Protein AF-X1I5N1-F1 (afdb_monomer)

Mean predicted aligned error: 8.1 Å

Sequence (171 aa):
MKEISLSIKIYIGLIITLAILAAINVFLPQGSFLPILPEQELPAPKPVLALVNAAIMLILYGGLGFLGLKLSQKLGFADIWDTKISKRQRFLIPALIGIGIGIFFILADAILSQFHTLGAFPHPPFPTSLATSAVAGIGEELIFRLFFISFWVWLISYVILKRDGKIRFFG

pLDDT: mean 84.14, std 13.02, range [36.38, 96.75]

Secondary structure (DSSP, 8-state):
-PPPPHHHHHHHHHHHHHHHHHHHHHHS----S-TTS--PPPSS-HHHHHHHHHHIIIIIIHHHHHHHHHHHHHHTPPPTT-TTS-HIIIIIHHHHHHHHHHHHHHHHHHHHTTT-TT-S---PPTTHHHHHHHHHHHHHIIIIIIIIIHHHHHIIIIIIS---S---S--

Structure (mmCIF, N/CA/C/O backbone):
data_AF-X1I5N1-F1
#
_entry.id   AF-X1I5N1-F1
#
loop_
_atom_site.group_PDB
_atom_site.id
_atom_site.type_symbol
_atom_site.label_atom_id
_atom_site.label_alt_id
_atom_site.label_comp_id
_atom_site.label_asym_id
_atom_site.label_entity_id
_atom_site.label_seq_id
_atom_site.pdbx_PDB_ins_code
_atom_site.Cartn_x
_atom_site.Cartn_y
_atom_site.Cartn_z
_atom_site.occupancy
_atom_site.B_iso_or_equiv
_atom_site.auth_seq_id
_atom_site.auth_comp_id
_atom_site.auth_asym_id
_atom_site.auth_atom_id
_atom_site.pdbx_PDB_model_num
ATOM 1 N N . MET A 1 1 ? 8.269 6.631 30.820 1.00 41.88 1 MET A N 1
ATOM 2 C CA . MET A 1 1 ? 8.158 6.709 29.345 1.00 41.88 1 MET A CA 1
ATOM 3 C C . MET A 1 1 ? 6.957 5.870 28.940 1.00 41.88 1 MET A C 1
ATOM 5 O O . MET A 1 1 ? 6.880 4.734 29.381 1.00 41.88 1 MET A O 1
ATOM 9 N N . LYS A 1 2 ? 5.966 6.430 28.236 1.00 50.78 2 LYS A N 1
ATOM 10 C CA . LYS A 1 2 ? 4.766 5.674 27.832 1.00 50.78 2 LYS A CA 1
ATOM 11 C C . LYS A 1 2 ? 5.200 4.635 26.790 1.00 50.78 2 LYS A C 1
ATOM 13 O O . LYS A 1 2 ? 5.721 5.029 25.751 1.00 50.78 2 LYS A O 1
ATOM 18 N N . GLU A 1 3 ? 5.048 3.347 27.090 1.00 66.44 3 GLU A N 1
ATOM 19 C CA . GLU A 1 3 ? 5.295 2.250 26.144 1.00 66.44 3 GLU A CA 1
ATOM 20 C C . GLU A 1 3 ? 4.548 2.541 24.830 1.00 66.44 3 GLU A C 1
ATOM 22 O O . GLU A 1 3 ? 3.333 2.750 24.829 1.00 66.44 3 GLU A O 1
ATOM 27 N N . ILE A 1 4 ? 5.275 2.619 23.712 1.00 73.06 4 ILE A N 1
ATOM 28 C CA . ILE A 1 4 ? 4.672 2.798 22.385 1.00 73.06 4 ILE A CA 1
ATOM 29 C C . ILE A 1 4 ? 3.821 1.557 22.097 1.00 73.06 4 ILE A C 1
ATOM 31 O O . ILE A 1 4 ? 4.333 0.436 22.180 1.00 73.06 4 ILE A O 1
ATOM 35 N N . SER A 1 5 ? 2.544 1.744 21.744 1.00 83.50 5 SER A N 1
ATOM 36 C CA . SER A 1 5 ? 1.654 0.619 21.447 1.00 83.50 5 SER A CA 1
ATOM 37 C C . SER A 1 5 ? 2.187 -0.205 20.273 1.00 83.50 5 SER A C 1
ATOM 39 O O . SER A 1 5 ? 2.802 0.321 19.340 1.00 83.50 5 SER A O 1
ATOM 41 N N . LEU A 1 6 ? 1.955 -1.518 20.313 1.00 85.69 6 LEU A N 1
ATOM 42 C CA . LEU A 1 6 ? 2.426 -2.444 19.283 1.00 85.69 6 LEU A CA 1
ATOM 43 C C . LEU A 1 6 ? 1.966 -2.020 17.877 1.00 85.69 6 LEU A C 1
ATOM 45 O O . LEU A 1 6 ? 2.754 -2.055 16.937 1.00 85.69 6 LEU A O 1
ATOM 49 N N . SER A 1 7 ? 0.739 -1.518 17.757 1.00 85.19 7 SER A N 1
ATOM 50 C CA . SER A 1 7 ? 0.164 -1.002 16.511 1.00 85.19 7 SER A CA 1
ATOM 51 C C . SER A 1 7 ? 0.940 0.186 15.940 1.00 85.19 7 SER 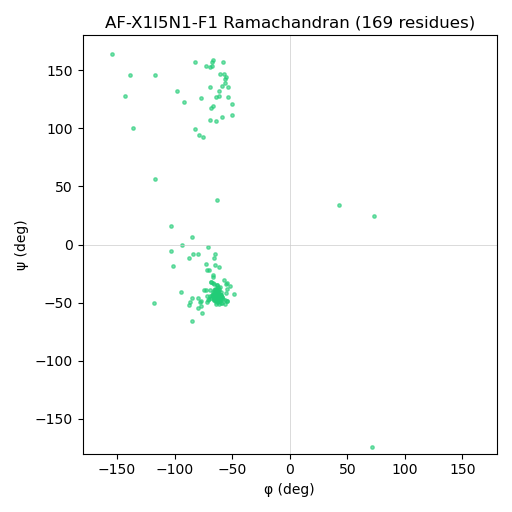A C 1
ATOM 53 O O . SER A 1 7 ? 1.159 0.237 14.734 1.00 85.19 7 SER A O 1
ATOM 55 N N . ILE A 1 8 ? 1.441 1.097 16.785 1.00 88.19 8 ILE A N 1
ATOM 56 C CA . ILE A 1 8 ? 2.293 2.210 16.334 1.00 88.19 8 ILE A CA 1
ATOM 57 C C . ILE A 1 8 ? 3.660 1.691 15.870 1.00 88.19 8 ILE A C 1
ATOM 59 O O . ILE A 1 8 ? 4.171 2.160 14.857 1.00 88.19 8 ILE A O 1
ATOM 63 N N . LYS A 1 9 ? 4.246 0.701 16.560 1.00 90.69 9 LYS A N 1
ATOM 64 C CA . LYS A 1 9 ? 5.521 0.092 16.132 1.00 90.69 9 LYS A CA 1
ATOM 65 C C . LYS A 1 9 ? 5.388 -0.566 14.755 1.00 90.69 9 LYS A C 1
ATOM 67 O O . LYS A 1 9 ? 6.238 -0.361 13.894 1.00 90.69 9 LYS A O 1
ATOM 72 N N . ILE A 1 10 ? 4.303 -1.310 14.540 1.00 90.62 10 ILE A N 1
ATOM 73 C CA . ILE A 1 10 ? 4.009 -1.969 13.260 1.00 90.62 10 ILE A CA 1
ATOM 74 C C . ILE A 1 10 ? 3.744 -0.937 12.168 1.00 90.62 10 ILE A C 1
ATOM 76 O O . ILE A 1 10 ? 4.291 -1.055 11.077 1.00 90.62 10 ILE A O 1
ATOM 80 N N . TYR A 1 11 ? 2.966 0.100 12.478 1.00 92.50 11 TYR A N 1
ATOM 81 C CA . TYR A 1 11 ? 2.709 1.207 11.566 1.00 92.50 11 TYR A CA 1
ATOM 82 C C . TYR A 1 11 ? 4.010 1.868 11.090 1.00 92.50 11 TYR A C 1
ATOM 84 O O . TYR A 1 11 ? 4.238 1.986 9.889 1.00 92.50 11 TYR A O 1
ATOM 92 N N . ILE A 1 12 ? 4.897 2.236 12.020 1.00 93.50 12 ILE A N 1
ATOM 93 C CA . ILE A 1 12 ? 6.198 2.835 11.688 1.00 93.50 12 ILE A CA 1
ATOM 94 C C . ILE A 1 12 ? 7.023 1.882 10.817 1.00 93.50 12 ILE A C 1
ATOM 96 O O . ILE A 1 12 ? 7.590 2.315 9.816 1.00 93.50 12 ILE A O 1
ATOM 100 N N . GLY A 1 13 ? 7.048 0.588 11.155 1.00 93.88 13 GLY A N 1
ATOM 101 C CA . GLY A 1 13 ? 7.714 -0.431 10.344 1.00 93.88 13 GLY A CA 1
ATOM 102 C C . GLY A 1 13 ? 7.196 -0.464 8.903 1.00 93.88 13 GLY A C 1
ATOM 103 O O . GLY A 1 13 ? 7.995 -0.407 7.973 1.00 93.88 13 GLY A O 1
ATOM 104 N N . LEU A 1 14 ? 5.873 -0.466 8.713 1.00 93.62 14 LEU A N 1
ATOM 105 C CA . LEU A 1 14 ? 5.245 -0.467 7.387 1.00 93.62 14 LEU A CA 1
ATOM 106 C C . LEU A 1 14 ? 5.567 0.795 6.579 1.00 93.62 14 LEU A C 1
ATOM 108 O O . LEU A 1 14 ? 5.858 0.684 5.391 1.00 93.62 14 LEU A O 1
ATOM 112 N N . ILE A 1 15 ? 5.568 1.977 7.204 1.00 95.75 15 ILE A N 1
ATOM 113 C CA . ILE A 1 15 ? 5.926 3.234 6.525 1.00 95.75 15 ILE A CA 1
ATOM 114 C C . ILE A 1 15 ? 7.395 3.245 6.099 1.00 95.75 15 ILE A C 1
ATOM 116 O O . ILE A 1 15 ? 7.706 3.661 4.983 1.00 95.75 15 ILE A O 1
ATOM 120 N N . ILE A 1 16 ? 8.300 2.760 6.953 1.00 96.19 16 ILE A N 1
ATOM 121 C CA . ILE A 1 16 ? 9.723 2.653 6.606 1.00 96.19 16 ILE A CA 1
ATOM 122 C C . ILE A 1 16 ? 9.905 1.675 5.441 1.00 96.19 16 ILE A C 1
ATOM 124 O O . ILE A 1 16 ? 10.585 2.004 4.470 1.00 96.19 16 ILE A O 1
ATOM 128 N N . THR A 1 17 ? 9.264 0.504 5.494 1.00 95.94 17 THR A N 1
ATOM 129 C CA . THR A 1 17 ? 9.289 -0.464 4.391 1.00 95.94 17 THR A CA 1
ATOM 130 C C . THR A 1 17 ? 8.739 0.142 3.101 1.00 95.94 17 THR A C 1
ATOM 132 O O . THR A 1 17 ? 9.375 0.001 2.061 1.00 95.94 17 THR A O 1
ATOM 135 N N . LEU A 1 18 ? 7.616 0.863 3.158 1.00 96.00 18 LEU A N 1
ATOM 136 C CA . LEU A 1 18 ? 7.028 1.542 2.002 1.00 96.00 18 LEU A CA 1
ATOM 137 C C . LEU A 1 18 ? 7.994 2.566 1.390 1.00 96.00 18 LEU A C 1
ATOM 139 O O . LEU A 1 18 ? 8.192 2.566 0.178 1.00 96.00 18 LEU A O 1
ATOM 143 N N . ALA A 1 19 ? 8.622 3.409 2.214 1.00 96.12 19 ALA A N 1
ATOM 144 C CA . ALA A 1 19 ? 9.567 4.421 1.747 1.00 96.12 19 ALA A CA 1
ATOM 145 C C . ALA A 1 19 ? 10.816 3.794 1.104 1.00 96.12 19 ALA A C 1
ATOM 147 O O . ALA A 1 19 ? 11.252 4.240 0.042 1.00 96.12 19 ALA A O 1
ATOM 148 N N . ILE A 1 20 ? 11.359 2.728 1.705 1.00 96.06 20 ILE A N 1
ATOM 149 C CA . ILE A 1 20 ? 12.501 1.987 1.151 1.00 96.06 20 ILE A CA 1
ATOM 150 C C . ILE A 1 20 ? 12.122 1.330 -0.178 1.00 96.06 20 ILE A C 1
ATOM 152 O O . ILE A 1 20 ? 12.849 1.478 -1.160 1.00 96.06 20 ILE A O 1
ATOM 156 N N . LEU A 1 21 ? 10.980 0.638 -0.240 1.00 94.81 21 LEU A N 1
ATOM 157 C CA . LEU A 1 21 ? 10.515 0.001 -1.472 1.00 94.81 21 LEU A CA 1
ATOM 158 C C . LEU A 1 21 ?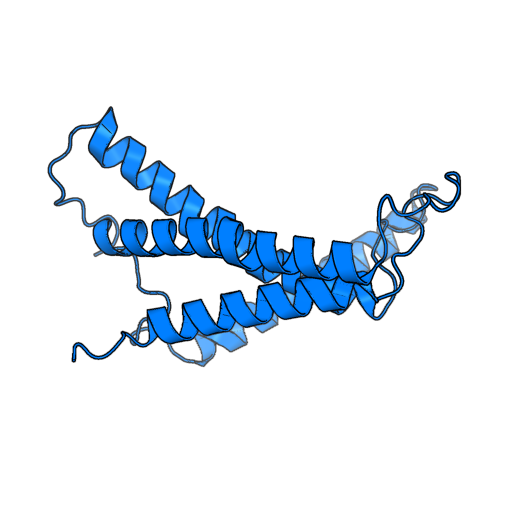 10.270 1.030 -2.578 1.00 94.81 21 LEU A C 1
ATOM 160 O O . LEU A 1 21 ? 10.657 0.787 -3.718 1.00 94.81 21 LEU A O 1
ATOM 164 N N . ALA A 1 22 ? 9.706 2.194 -2.251 1.00 92.56 22 ALA A N 1
ATOM 165 C CA . ALA A 1 22 ? 9.493 3.272 -3.210 1.00 92.56 22 ALA A CA 1
ATOM 166 C C . ALA A 1 22 ? 10.807 3.853 -3.755 1.00 92.56 22 ALA A C 1
ATOM 168 O O . ALA A 1 22 ? 10.889 4.128 -4.952 1.00 92.56 22 ALA A O 1
ATOM 169 N N . ALA A 1 23 ? 11.844 3.993 -2.919 1.00 93.75 23 ALA A N 1
ATOM 170 C CA . ALA A 1 23 ? 13.176 4.386 -3.380 1.00 93.75 23 ALA A CA 1
ATOM 171 C C . ALA A 1 23 ? 13.802 3.323 -4.288 1.00 93.75 23 ALA A C 1
ATOM 173 O O . ALA A 1 23 ? 14.291 3.653 -5.368 1.00 93.75 23 ALA A O 1
ATOM 174 N N . ILE A 1 24 ? 13.763 2.051 -3.876 1.00 92.81 24 ILE A N 1
ATOM 175 C CA . ILE A 1 24 ? 14.311 0.935 -4.660 1.00 92.81 24 ILE A CA 1
ATOM 176 C C . ILE A 1 24 ? 13.618 0.853 -6.022 1.00 92.81 24 ILE A C 1
ATOM 178 O O . ILE A 1 24 ? 14.295 0.668 -7.031 1.00 92.81 24 ILE A O 1
ATOM 182 N N . ASN A 1 25 ? 12.297 1.060 -6.070 1.00 90.00 25 ASN A N 1
ATOM 183 C CA . ASN A 1 25 ? 11.514 0.969 -7.301 1.00 90.00 25 ASN A CA 1
ATOM 184 C C . ASN A 1 25 ? 12.022 1.912 -8.409 1.00 90.00 25 ASN A C 1
ATOM 186 O O . ASN A 1 25 ? 11.958 1.567 -9.585 1.00 90.00 25 ASN A O 1
ATOM 190 N N . VAL A 1 26 ? 12.596 3.069 -8.057 1.00 89.00 26 VAL A N 1
ATOM 191 C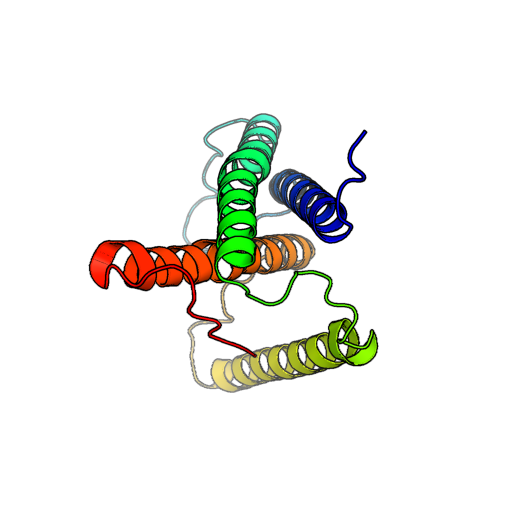 CA . VAL A 1 26 ? 13.166 4.030 -9.026 1.00 89.00 26 VAL A CA 1
ATOM 192 C C . VAL A 1 26 ? 14.398 3.477 -9.751 1.00 89.00 26 VAL A C 1
ATOM 194 O O . VAL A 1 26 ? 14.686 3.865 -10.884 1.00 89.00 26 VAL A O 1
ATOM 197 N N . PHE A 1 27 ? 15.132 2.564 -9.117 1.00 89.56 27 PHE A N 1
ATOM 198 C CA . PHE A 1 27 ? 16.309 1.931 -9.711 1.00 89.56 27 PHE A CA 1
ATOM 199 C C . PHE A 1 27 ? 15.970 0.681 -10.526 1.00 89.56 27 PHE A C 1
ATOM 201 O O . PHE A 1 27 ? 16.832 0.186 -11.253 1.00 89.56 27 PHE A O 1
ATOM 208 N N . LEU A 1 28 ? 14.739 0.174 -10.421 1.00 88.19 28 LEU A N 1
ATOM 209 C CA . LEU A 1 28 ? 14.299 -1.003 -11.157 1.00 88.19 28 LEU A CA 1
ATOM 210 C C . LEU A 1 28 ? 13.875 -0.646 -12.592 1.00 88.19 28 LEU A C 1
ATOM 212 O O . LEU A 1 28 ? 13.522 0.505 -12.861 1.00 88.19 28 LEU A O 1
ATOM 216 N N . PRO A 1 29 ? 13.896 -1.617 -13.525 1.00 83.25 29 PRO A N 1
ATOM 217 C CA . PRO A 1 29 ? 13.448 -1.402 -14.895 1.00 83.25 29 PRO A CA 1
ATOM 218 C C . PRO A 1 29 ? 11.983 -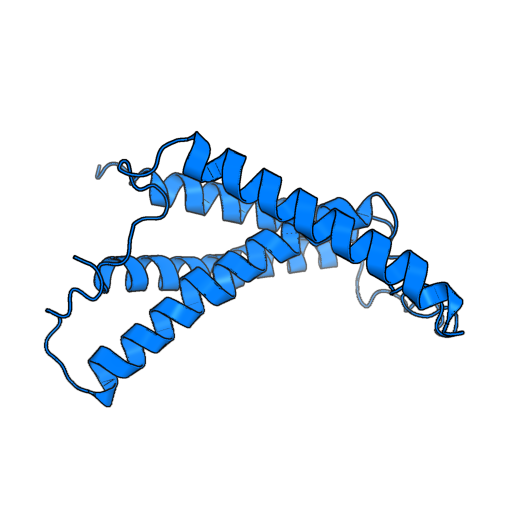0.950 -14.929 1.00 83.25 29 PRO A C 1
ATOM 220 O O . PRO A 1 29 ? 11.067 -1.716 -14.630 1.00 83.25 29 PRO A O 1
ATOM 223 N N . GLN A 1 30 ? 11.755 0.308 -15.282 1.00 73.25 30 GLN A N 1
ATOM 224 C CA . GLN A 1 30 ? 10.425 0.842 -15.545 1.00 73.25 30 GLN A CA 1
ATOM 225 C C . GLN A 1 30 ? 10.112 0.448 -16.992 1.00 73.25 30 GLN A C 1
ATOM 227 O O . GLN A 1 30 ? 10.677 1.022 -17.916 1.00 73.25 30 GLN A O 1
ATOM 232 N N . GLY A 1 31 ? 9.339 -0.621 -17.200 1.00 65.94 31 GLY A N 1
ATOM 233 C CA . GLY A 1 31 ? 9.001 -1.070 -18.555 1.00 65.94 31 GLY A CA 1
ATOM 234 C C . GLY A 1 31 ? 8.306 0.035 -19.354 1.00 65.94 31 GLY A C 1
ATOM 235 O O . GLY A 1 31 ? 7.702 0.944 -18.784 1.00 65.94 31 GLY A O 1
ATOM 236 N N . SER A 1 32 ? 8.368 -0.038 -20.681 1.00 60.81 32 SER A N 1
ATOM 237 C CA . SER A 1 32 ? 7.649 0.893 -21.548 1.00 60.81 32 SER A CA 1
ATOM 238 C C . SER A 1 32 ? 6.141 0.635 -21.444 1.00 60.81 32 SER A C 1
ATOM 240 O O . SER A 1 32 ? 5.646 -0.358 -21.975 1.00 60.81 32 SER A O 1
ATOM 242 N N . PHE A 1 33 ? 5.400 1.527 -20.780 1.00 55.78 33 PHE A N 1
ATOM 243 C CA . PHE A 1 33 ? 3.934 1.439 -20.679 1.00 55.78 33 PHE A CA 1
ATOM 244 C C . PHE A 1 33 ? 3.233 1.596 -22.041 1.00 55.78 33 PHE A C 1
ATOM 246 O O . PHE A 1 33 ? 2.080 1.201 -22.184 1.00 55.78 33 PHE A O 1
ATOM 253 N N . LEU A 1 34 ? 3.936 2.128 -23.050 1.00 51.00 34 LEU A N 1
ATOM 254 C CA . LEU A 1 34 ? 3.507 2.199 -24.445 1.00 51.00 34 LEU A CA 1
ATOM 255 C C . LEU A 1 34 ? 4.726 1.979 -25.365 1.00 51.00 34 LEU A C 1
ATOM 257 O O . LEU A 1 34 ? 5.697 2.718 -25.222 1.00 51.00 34 LEU A O 1
ATOM 261 N N . PRO A 1 35 ? 4.685 1.054 -26.347 1.00 53.56 35 PRO A N 1
ATOM 262 C CA . PRO A 1 35 ? 5.770 0.873 -27.324 1.00 53.56 35 PRO A CA 1
ATOM 263 C C . PRO A 1 35 ? 5.988 2.083 -28.254 1.00 53.56 35 PRO A C 1
ATOM 265 O O . PRO A 1 35 ? 6.915 2.092 -29.055 1.00 53.56 35 PRO A O 1
ATOM 268 N N . ILE A 1 36 ? 5.094 3.074 -28.193 1.00 51.59 36 ILE A N 1
ATOM 269 C CA . ILE A 1 36 ? 4.967 4.172 -29.160 1.00 51.59 36 ILE A CA 1
ATOM 270 C C . ILE A 1 36 ? 5.598 5.470 -28.629 1.00 51.59 36 ILE A C 1
ATOM 272 O O . ILE A 1 36 ? 5.886 6.376 -29.408 1.00 51.59 36 ILE A O 1
ATOM 276 N N . LEU A 1 37 ? 5.826 5.581 -27.317 1.00 52.50 37 LEU A N 1
ATOM 277 C CA . LEU A 1 37 ? 6.426 6.775 -26.729 1.00 52.50 37 LEU A CA 1
ATOM 278 C C . LEU A 1 37 ? 7.930 6.560 -26.521 1.00 52.50 37 LEU A C 1
ATOM 280 O O . LEU A 1 37 ? 8.310 5.524 -25.972 1.00 52.50 37 LEU A O 1
ATOM 284 N N . PRO A 1 38 ? 8.787 7.513 -26.937 1.00 56.81 38 PRO A N 1
ATOM 285 C CA . PRO A 1 38 ? 10.209 7.458 -26.623 1.00 56.81 38 PRO A CA 1
ATOM 286 C C . PRO A 1 38 ? 10.400 7.396 -25.105 1.00 56.81 38 PRO A C 1
ATOM 288 O O . PRO A 1 38 ? 9.603 7.975 -24.361 1.00 56.81 38 PRO A O 1
ATOM 291 N N . GLU A 1 39 ? 11.445 6.693 -24.653 1.00 59.97 39 GLU A N 1
ATOM 292 C CA . GLU A 1 39 ? 11.832 6.685 -23.242 1.00 59.97 39 GLU A CA 1
ATOM 293 C C . GLU A 1 39 ? 11.930 8.131 -22.761 1.00 59.97 39 GLU A C 1
ATOM 295 O O . GLU A 1 39 ? 12.762 8.910 -23.224 1.00 59.97 39 GLU A O 1
ATOM 300 N N . GLN A 1 40 ? 11.002 8.513 -21.886 1.00 62.91 40 GLN A N 1
ATOM 301 C CA . GLN A 1 40 ? 10.920 9.876 -21.405 1.00 62.91 40 GLN A CA 1
ATOM 302 C C . GLN A 1 40 ? 12.174 10.140 -20.574 1.00 62.91 40 GLN A C 1
ATOM 304 O O . GLN A 1 40 ? 12.411 9.454 -19.575 1.00 62.91 40 GLN A O 1
ATOM 309 N N . GLU A 1 41 ? 12.990 11.111 -20.995 1.00 66.44 41 GLU A N 1
ATOM 310 C CA . GLU A 1 41 ? 14.144 11.533 -20.209 1.00 66.44 41 GLU A CA 1
ATOM 311 C C . GLU A 1 41 ? 13.670 11.888 -18.801 1.00 66.44 41 GLU A C 1
ATOM 313 O O . GLU A 1 41 ? 12.712 12.645 -18.608 1.00 66.44 41 GLU A O 1
ATOM 318 N N . LEU A 1 42 ? 14.307 11.277 -17.802 1.00 71.62 42 LEU A N 1
ATOM 319 C CA . LEU A 1 42 ? 13.923 11.502 -16.420 1.00 71.62 42 LEU A CA 1
ATOM 320 C C . LEU A 1 42 ? 14.127 12.989 -16.091 1.00 71.62 42 LEU A C 1
ATOM 322 O O . LEU A 1 42 ? 15.212 13.518 -16.335 1.00 71.62 42 LEU A O 1
ATOM 326 N N . PRO A 1 43 ? 13.140 13.658 -15.468 1.00 79.19 43 PRO A N 1
ATOM 327 C CA . PRO A 1 43 ? 13.212 15.093 -15.175 1.00 79.19 43 PRO A CA 1
ATOM 328 C C . PRO A 1 43 ? 14.313 15.448 -14.163 1.00 79.19 43 PRO A C 1
ATOM 330 O O . PRO A 1 43 ? 14.611 16.620 -13.947 1.00 79.19 43 PRO A O 1
ATOM 333 N N . ALA A 1 44 ? 14.897 14.441 -13.508 1.00 85.44 44 ALA A N 1
ATOM 334 C CA . ALA A 1 44 ? 15.992 14.574 -12.565 1.00 85.44 44 ALA A CA 1
ATOM 335 C C . ALA A 1 44 ? 16.817 13.273 -12.503 1.00 85.44 44 ALA A C 1
ATOM 337 O O . ALA A 1 44 ? 16.335 12.206 -12.900 1.00 85.44 44 ALA A O 1
ATOM 338 N N . PRO A 1 45 ? 18.039 13.315 -11.940 1.00 89.81 45 PRO A N 1
ATOM 339 C CA . PRO A 1 45 ? 18.833 12.117 -11.695 1.00 89.81 45 PRO A CA 1
ATOM 340 C C . PRO A 1 45 ? 18.086 11.090 -10.829 1.00 89.81 45 PRO A C 1
ATOM 342 O O . PRO A 1 45 ? 17.433 11.450 -9.846 1.00 89.81 45 PRO A O 1
ATOM 345 N N . LYS A 1 46 ? 18.249 9.794 -11.134 1.00 88.31 46 LYS A N 1
ATOM 346 C CA . LYS A 1 46 ? 17.595 8.683 -10.408 1.00 88.31 46 LYS A CA 1
ATOM 347 C C . LYS A 1 46 ? 17.719 8.766 -8.876 1.00 88.31 46 LYS A C 1
ATOM 349 O O . LYS A 1 46 ? 16.706 8.564 -8.211 1.00 88.31 46 LYS A O 1
ATOM 354 N N . PRO A 1 47 ? 18.882 9.109 -8.282 1.00 92.50 47 PRO A N 1
ATOM 355 C CA . PRO A 1 47 ? 18.991 9.230 -6.826 1.00 92.50 47 PRO A CA 1
ATOM 356 C C . PRO A 1 47 ? 18.104 10.330 -6.232 1.00 92.50 47 PRO A C 1
ATOM 358 O O . PRO A 1 47 ? 17.557 10.155 -5.145 1.00 92.50 47 PRO A O 1
ATOM 361 N N . VAL A 1 48 ? 17.924 11.443 -6.952 1.00 92.75 48 VAL A N 1
ATOM 362 C CA . VAL A 1 48 ? 17.057 12.548 -6.520 1.00 92.75 48 VAL A C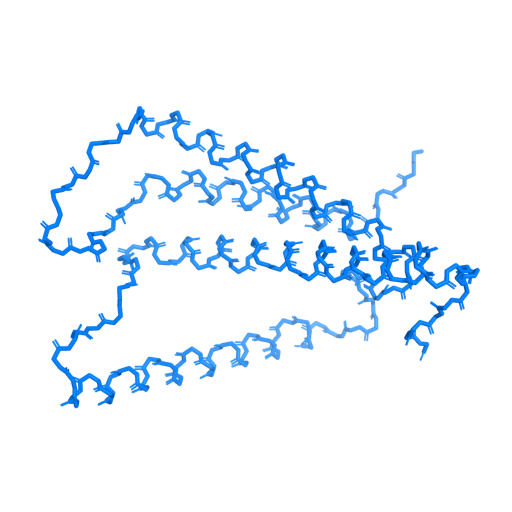A 1
ATOM 363 C C . VAL A 1 48 ? 15.599 12.099 -6.546 1.00 92.75 48 VAL A C 1
ATOM 365 O O . VAL A 1 48 ? 14.888 12.286 -5.563 1.00 92.75 48 VAL A O 1
ATOM 368 N N . LEU A 1 49 ? 15.168 11.431 -7.620 1.00 91.12 49 LEU A N 1
ATOM 369 C CA . LEU A 1 49 ? 13.813 10.877 -7.720 1.00 91.12 49 LEU A CA 1
ATOM 370 C C . LEU A 1 49 ? 13.537 9.815 -6.648 1.00 91.12 49 LEU A C 1
ATOM 372 O O . LEU A 1 49 ? 12.468 9.820 -6.044 1.00 91.12 49 LEU A O 1
ATOM 376 N N . ALA A 1 50 ? 14.503 8.939 -6.364 1.00 92.88 50 ALA A N 1
ATOM 377 C CA . ALA A 1 50 ? 14.386 7.938 -5.307 1.00 92.88 50 ALA A CA 1
ATOM 378 C C . ALA A 1 50 ? 14.201 8.584 -3.926 1.00 92.88 50 ALA A C 1
ATOM 380 O O . ALA A 1 50 ? 13.329 8.165 -3.162 1.00 92.88 50 ALA A O 1
ATOM 381 N N . LEU A 1 51 ? 14.978 9.632 -3.627 1.00 95.44 51 LEU A N 1
ATOM 382 C CA . LEU A 1 51 ? 14.863 10.381 -2.377 1.00 95.44 51 LEU A CA 1
ATOM 383 C C . LEU A 1 51 ? 13.508 11.089 -2.267 1.00 95.44 51 LEU A C 1
ATOM 385 O O . LEU A 1 51 ? 12.867 11.014 -1.220 1.00 95.44 51 LEU A O 1
ATOM 389 N N . VAL A 1 52 ? 13.058 11.740 -3.342 1.00 94.19 52 VAL A N 1
ATOM 390 C CA . VAL A 1 52 ? 11.753 12.415 -3.387 1.00 94.19 52 VAL A CA 1
ATOM 391 C C . VAL A 1 52 ? 10.619 11.409 -3.191 1.00 94.19 52 VAL A C 1
ATOM 393 O O . VAL A 1 52 ? 9.753 11.641 -2.351 1.00 94.19 52 VAL A O 1
ATOM 396 N N . ASN A 1 53 ? 10.646 10.262 -3.875 1.00 91.94 53 ASN A N 1
ATOM 397 C CA . ASN A 1 53 ? 9.630 9.219 -3.715 1.00 91.94 53 ASN A CA 1
ATOM 398 C C . ASN A 1 53 ? 9.599 8.665 -2.287 1.00 91.94 53 ASN A C 1
ATOM 400 O O . ASN A 1 53 ? 8.523 8.546 -1.699 1.00 91.94 53 ASN A O 1
ATOM 404 N N . ALA A 1 54 ? 10.761 8.381 -1.695 1.00 95.06 54 ALA A N 1
ATOM 405 C CA . ALA A 1 54 ? 10.835 7.968 -0.297 1.00 95.06 54 ALA A CA 1
ATOM 406 C C . ALA A 1 54 ? 10.291 9.043 0.650 1.00 95.06 54 ALA A C 1
ATOM 408 O O . ALA A 1 54 ? 9.525 8.721 1.556 1.00 95.06 54 ALA A O 1
ATOM 409 N N . ALA A 1 55 ? 10.635 10.314 0.431 1.00 95.75 55 ALA A N 1
ATOM 410 C CA . ALA A 1 55 ? 10.151 11.424 1.244 1.00 95.75 55 ALA A CA 1
ATOM 411 C C . ALA A 1 55 ? 8.631 11.602 1.125 1.00 95.75 55 ALA A C 1
ATOM 413 O O . ALA A 1 55 ? 7.966 11.787 2.142 1.00 95.75 55 ALA A O 1
ATOM 414 N N . ILE A 1 56 ? 8.061 11.483 -0.079 1.00 93.88 56 ILE A N 1
ATOM 415 C CA . ILE A 1 56 ? 6.607 11.511 -0.294 1.00 93.88 56 ILE A CA 1
ATOM 416 C C . ILE A 1 56 ? 5.941 10.365 0.477 1.00 93.88 56 ILE A C 1
ATOM 418 O O . ILE A 1 56 ? 4.988 10.600 1.218 1.00 93.88 56 ILE A O 1
ATOM 422 N N . MET A 1 57 ? 6.452 9.138 0.369 1.00 94.94 57 MET A N 1
ATOM 423 C CA . MET A 1 57 ? 5.879 7.999 1.095 1.00 94.94 57 MET A CA 1
ATOM 424 C C . MET A 1 57 ? 6.012 8.149 2.616 1.00 94.94 57 MET A C 1
ATOM 426 O O . MET A 1 57 ? 5.089 7.841 3.368 1.00 94.94 57 MET A O 1
ATOM 430 N N . LEU A 1 58 ? 7.135 8.673 3.097 1.00 95.12 58 LEU A N 1
ATOM 431 C CA . LEU A 1 58 ? 7.362 8.859 4.525 1.00 95.12 58 LEU A CA 1
ATOM 432 C C . LEU A 1 58 ? 6.490 9.985 5.104 1.00 95.12 58 LEU A C 1
ATOM 434 O O . LEU A 1 58 ? 5.862 9.813 6.147 1.00 95.12 58 LEU A O 1
ATOM 438 N N . ILE A 1 59 ? 6.463 11.142 4.442 1.00 94.50 59 ILE A N 1
ATOM 439 C CA . ILE A 1 59 ? 5.847 12.364 4.966 1.00 94.50 59 ILE A CA 1
ATOM 440 C C . ILE A 1 59 ? 4.366 12.410 4.610 1.00 94.50 59 ILE A C 1
ATOM 442 O O . ILE A 1 59 ? 3.534 12.591 5.497 1.00 94.50 59 ILE A O 1
ATOM 446 N N . LEU A 1 60 ? 4.020 12.241 3.332 1.00 93.75 60 LEU A N 1
ATOM 447 C CA . LEU A 1 60 ? 2.635 12.353 2.886 1.00 93.75 60 LEU A CA 1
ATOM 448 C C . LEU A 1 60 ? 1.848 11.098 3.267 1.00 93.75 60 LEU A C 1
ATOM 450 O O . LEU A 1 60 ? 0.895 11.197 4.034 1.00 93.75 60 LEU A O 1
ATOM 454 N N . TYR A 1 61 ? 2.266 9.916 2.805 1.00 93.88 61 TYR A N 1
ATOM 455 C CA . TYR A 1 61 ? 1.546 8.675 3.124 1.00 93.88 61 TYR A CA 1
ATOM 456 C C . TYR A 1 61 ? 1.668 8.342 4.613 1.00 93.88 61 TYR A C 1
ATOM 458 O O . TYR A 1 61 ? 0.663 8.054 5.263 1.00 93.88 61 TYR A O 1
ATOM 466 N N . GLY A 1 62 ? 2.869 8.462 5.183 1.00 93.62 62 GLY A N 1
ATOM 467 C CA . GLY A 1 62 ? 3.089 8.254 6.612 1.00 93.62 62 GLY A CA 1
ATOM 468 C C . GLY A 1 62 ? 2.411 9.292 7.511 1.00 93.62 62 GLY A C 1
ATOM 469 O O . GLY A 1 62 ? 1.947 8.943 8.598 1.00 93.62 62 GLY A O 1
ATOM 470 N N . GLY A 1 63 ? 2.282 10.545 7.078 1.00 94.31 63 GLY A N 1
ATOM 471 C CA . GLY A 1 63 ? 1.547 11.572 7.816 1.00 94.31 63 GLY A CA 1
ATOM 472 C C . GLY A 1 63 ? 0.035 11.350 7.768 1.00 94.31 63 GLY A C 1
ATOM 473 O O . GLY A 1 63 ? -0.623 11.329 8.813 1.00 94.31 63 GLY A O 1
ATOM 474 N N . LEU A 1 64 ? -0.510 11.124 6.568 1.00 94.25 64 LEU A N 1
ATOM 475 C CA . LEU A 1 64 ? -1.938 10.871 6.362 1.00 94.25 64 LEU A CA 1
ATOM 476 C C . LEU A 1 64 ? -2.385 9.576 7.042 1.00 94.25 64 LEU A C 1
ATOM 478 O O . LEU A 1 64 ? -3.370 9.586 7.780 1.00 94.25 64 LEU A O 1
ATOM 482 N N . GLY A 1 65 ? -1.632 8.487 6.882 1.00 92.88 65 GLY A N 1
ATOM 483 C CA . GLY A 1 65 ? -1.917 7.220 7.553 1.00 92.88 65 GLY A CA 1
ATOM 484 C C . GLY A 1 65 ? -1.893 7.349 9.080 1.00 92.88 65 GLY A C 1
ATOM 485 O O . GLY A 1 65 ? -2.736 6.771 9.763 1.00 92.88 65 GLY A O 1
ATOM 486 N N . PHE A 1 66 ? -1.002 8.171 9.642 1.00 92.75 66 PHE A N 1
ATOM 487 C CA . PHE A 1 66 ? -0.909 8.364 11.089 1.00 92.75 66 PHE A CA 1
ATOM 488 C C . PHE A 1 66 ? -2.084 9.182 11.622 1.00 92.75 66 PHE A C 1
ATOM 490 O O . PHE A 1 66 ? -2.634 8.878 12.686 1.00 92.75 66 PHE A O 1
ATOM 497 N N . LEU A 1 67 ? -2.497 10.207 10.873 1.00 92.38 67 LEU A N 1
ATOM 498 C CA . LEU A 1 67 ? -3.715 10.951 11.168 1.00 92.38 67 LEU A CA 1
ATOM 499 C C . LEU A 1 67 ? -4.938 10.024 11.104 1.00 92.38 67 LEU A C 1
ATOM 501 O O . LEU A 1 67 ? -5.757 10.033 12.024 1.00 92.38 67 LEU A O 1
ATOM 505 N N . GLY A 1 68 ? -5.003 9.171 10.081 1.00 90.88 68 GLY A N 1
ATOM 506 C CA . GLY A 1 68 ? -5.997 8.110 9.941 1.00 90.88 68 GLY A CA 1
ATOM 507 C C . GLY A 1 68 ? -6.045 7.177 11.150 1.00 90.88 68 GLY A C 1
ATOM 508 O O . GLY A 1 68 ? -7.104 6.993 11.743 1.00 90.88 68 GLY A O 1
ATOM 509 N N . LEU A 1 69 ? -4.892 6.682 11.608 1.00 89.56 69 LEU A N 1
ATOM 510 C CA . LEU A 1 69 ? -4.789 5.818 12.787 1.00 89.56 69 LEU A CA 1
ATOM 511 C C . LEU A 1 69 ? -5.339 6.488 14.050 1.00 89.56 69 LEU A C 1
ATOM 513 O O . LEU A 1 69 ? -6.103 5.876 14.798 1.00 89.56 69 LEU A O 1
ATOM 517 N N . LYS A 1 70 ? -4.992 7.757 14.286 1.00 88.81 70 LYS A N 1
ATOM 518 C CA . LYS A 1 70 ? -5.520 8.509 15.434 1.00 88.81 70 LYS A CA 1
ATOM 519 C C . LYS A 1 70 ? -7.034 8.698 15.353 1.00 88.81 70 LYS A C 1
ATOM 521 O O . LYS A 1 70 ? -7.713 8.595 16.376 1.00 88.81 70 LYS A O 1
ATOM 526 N N . LEU A 1 71 ? -7.565 8.974 14.162 1.00 87.75 71 LEU A N 1
ATOM 527 C CA . LEU A 1 71 ? -9.007 9.103 13.944 1.00 87.75 71 LEU A CA 1
ATOM 528 C C . LEU A 1 71 ? -9.720 7.763 14.143 1.00 87.75 71 LEU A C 1
ATOM 530 O O . LEU A 1 71 ? -10.721 7.714 14.851 1.00 87.75 71 LEU A O 1
ATOM 534 N N . SER A 1 72 ? -9.164 6.684 13.598 1.00 86.62 72 SER A N 1
ATOM 535 C CA . SER A 1 72 ? -9.644 5.308 13.751 1.00 86.62 72 SER A CA 1
ATOM 536 C C . SER A 1 72 ? -9.777 4.915 15.229 1.00 86.62 72 SER A C 1
ATOM 538 O O . SER A 1 72 ? -10.842 4.485 15.675 1.00 86.62 72 SER A O 1
ATOM 540 N N . GLN A 1 73 ? -8.739 5.187 16.028 1.00 84.19 73 GLN A N 1
ATOM 541 C CA . GLN A 1 73 ? -8.751 4.946 17.476 1.00 84.19 73 GLN A CA 1
ATOM 542 C C . GLN A 1 73 ? -9.806 5.791 18.201 1.00 84.19 73 GLN A C 1
ATOM 544 O O . GLN A 1 73 ? -10.477 5.299 19.107 1.00 84.19 73 GLN A O 1
ATOM 549 N N . LYS A 1 74 ? -9.992 7.053 17.793 1.00 82.00 74 LYS A N 1
ATOM 550 C CA . LYS A 1 74 ? -11.022 7.937 18.360 1.00 82.00 74 LYS A CA 1
ATOM 551 C C . LYS A 1 74 ? -12.444 7.481 18.008 1.00 82.00 74 LYS A C 1
ATOM 553 O O . LYS A 1 74 ? -13.350 7.674 18.812 1.00 82.00 74 LYS A O 1
ATOM 558 N N . LEU A 1 75 ? -12.627 6.880 16.834 1.00 83.25 75 LEU A N 1
ATOM 559 C CA . LEU A 1 75 ? -13.897 6.323 16.358 1.00 83.25 75 LEU A CA 1
ATOM 560 C C . LEU A 1 75 ? -14.227 4.947 16.954 1.00 83.25 75 LEU A C 1
ATOM 562 O O . LEU A 1 75 ? -15.334 4.450 16.758 1.00 83.25 75 LEU A O 1
ATOM 566 N N . GLY A 1 76 ? -13.289 4.333 17.681 1.00 78.44 76 GLY A N 1
ATOM 567 C CA . GLY A 1 76 ? -13.470 3.005 18.263 1.00 78.44 76 GLY A CA 1
ATOM 568 C C . GLY A 1 76 ? -13.427 1.875 17.234 1.00 78.44 76 GLY A C 1
ATOM 569 O O . GLY A 1 76 ? -14.009 0.820 17.474 1.00 78.44 76 GLY A O 1
ATOM 570 N N . PHE A 1 77 ? -12.770 2.084 16.091 1.00 81.25 77 PHE A N 1
ATOM 571 C CA . PHE A 1 77 ? -12.482 1.000 15.153 1.00 81.25 77 PHE A CA 1
ATOM 572 C C . PHE A 1 77 ? -11.494 -0.004 15.755 1.00 81.25 77 PHE A C 1
ATOM 574 O O . PHE A 1 77 ? -10.756 0.306 16.694 1.00 81.25 77 PHE A O 1
ATOM 581 N N . ALA A 1 78 ? -11.491 -1.220 15.202 1.00 77.25 78 ALA A N 1
ATOM 582 C CA . ALA A 1 78 ? -10.538 -2.250 15.589 1.00 77.25 78 ALA A CA 1
ATOM 583 C C . ALA A 1 78 ? -9.101 -1.757 15.359 1.00 77.25 78 ALA A C 1
ATOM 585 O O . ALA A 1 78 ? -8.791 -1.152 14.330 1.00 77.25 78 ALA A O 1
ATOM 586 N N . ASP A 1 79 ? -8.229 -2.012 16.332 1.00 79.69 79 ASP A N 1
ATOM 587 C CA . ASP A 1 79 ? -6.824 -1.636 16.224 1.00 79.69 79 ASP A CA 1
ATOM 588 C C . ASP A 1 79 ? -6.115 -2.502 15.169 1.00 79.69 79 ASP A C 1
ATOM 590 O O . ASP A 1 79 ? -6.491 -3.657 14.943 1.00 79.69 79 ASP A O 1
ATOM 594 N N . ILE A 1 80 ? -5.048 -1.970 14.558 1.00 79.56 80 ILE A N 1
ATOM 595 C CA . ILE A 1 80 ? -4.260 -2.666 13.517 1.00 79.56 80 ILE A CA 1
ATOM 596 C C . ILE A 1 80 ? -3.827 -4.053 14.013 1.00 79.56 80 ILE A C 1
ATOM 598 O O . ILE A 1 80 ? -3.784 -5.027 13.257 1.00 79.56 80 ILE A O 1
ATOM 602 N N . TRP A 1 81 ? -3.517 -4.145 15.307 1.00 80.38 81 TRP A N 1
ATOM 603 C CA . TRP A 1 81 ? -3.074 -5.370 15.948 1.00 80.38 81 TRP A CA 1
ATOM 604 C C . TRP A 1 81 ? -4.028 -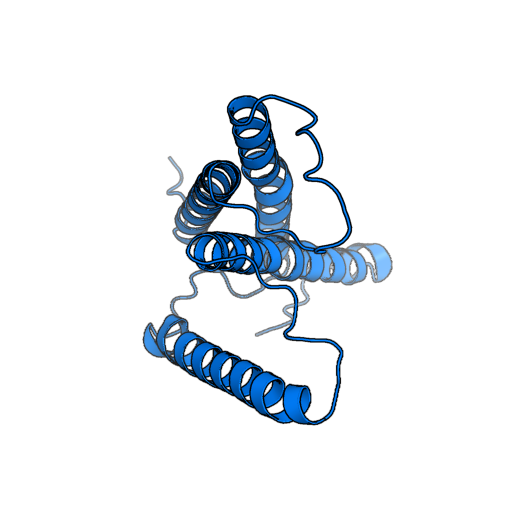5.869 17.039 1.00 80.38 81 TRP A C 1
ATOM 606 O O . TRP A 1 81 ? -3.622 -6.103 18.176 1.00 80.38 81 TRP A O 1
ATOM 616 N N . ASP A 1 82 ? -5.298 -6.085 16.688 1.00 80.81 82 ASP A N 1
ATOM 617 C CA . ASP A 1 82 ? -6.288 -6.672 17.603 1.00 80.81 82 ASP A CA 1
ATOM 618 C C . ASP A 1 82 ? -5.905 -8.104 18.045 1.00 80.81 82 ASP A C 1
ATOM 620 O O . ASP A 1 82 ? -5.634 -8.984 17.223 1.00 80.81 82 ASP A O 1
ATOM 624 N N . THR A 1 83 ? -5.878 -8.365 19.352 1.00 79.81 83 THR A N 1
ATOM 625 C CA . THR A 1 83 ? -5.559 -9.684 19.924 1.00 79.81 83 THR A CA 1
ATOM 626 C C . THR A 1 83 ? -6.670 -10.714 19.730 1.00 79.81 83 THR A C 1
ATOM 628 O O . THR A 1 83 ? -6.402 -11.911 19.837 1.00 79.81 83 THR A O 1
ATOM 631 N N . LYS A 1 84 ? -7.894 -10.281 19.402 1.00 84.62 84 LYS A N 1
ATOM 632 C CA . LYS A 1 84 ? -9.030 -11.172 19.117 1.00 84.62 84 LYS A CA 1
ATOM 633 C C . LYS A 1 84 ? -8.872 -11.936 17.801 1.00 84.62 84 LYS A C 1
ATOM 635 O O . LYS A 1 84 ? -9.493 -12.982 17.624 1.00 84.62 84 LYS A O 1
ATOM 640 N N . ILE A 1 85 ? -8.052 -11.432 16.876 1.00 85.25 85 ILE A N 1
ATOM 641 C CA . ILE A 1 85 ? -7.853 -12.039 15.558 1.00 85.25 85 ILE A CA 1
ATOM 642 C C . ILE A 1 85 ? -6.679 -13.018 15.605 1.00 85.25 85 ILE A C 1
ATOM 644 O O . ILE A 1 85 ? -5.541 -12.655 15.914 1.00 85.25 85 ILE A O 1
ATOM 648 N N . SER A 1 86 ? -6.941 -14.274 15.240 1.00 89.56 86 SER A N 1
ATOM 649 C CA . SER A 1 86 ? -5.901 -15.303 15.172 1.00 89.56 86 SER A CA 1
ATOM 650 C C . SER A 1 86 ? -4.895 -15.034 14.043 1.00 89.56 86 SER A C 1
ATOM 652 O O . SER A 1 86 ? -5.225 -14.467 13.000 1.00 89.56 86 SER A O 1
ATOM 654 N N . LYS A 1 87 ? -3.656 -15.528 14.187 1.00 87.56 87 LYS A N 1
ATOM 655 C CA . LYS A 1 87 ? -2.614 -15.403 13.144 1.00 87.56 87 LYS A CA 1
ATOM 656 C C . LYS A 1 87 ? -3.060 -15.972 11.787 1.00 87.56 87 LYS A C 1
ATOM 658 O O . LYS A 1 87 ? -2.696 -15.430 10.748 1.00 87.56 87 LYS A O 1
ATOM 663 N N . ARG A 1 88 ? -3.878 -17.036 11.786 1.00 87.31 88 ARG A N 1
ATOM 664 C CA . ARG A 1 88 ? -4.437 -17.630 10.558 1.00 87.31 88 ARG A CA 1
ATOM 665 C C . ARG A 1 88 ? -5.402 -16.674 9.856 1.00 87.31 88 ARG A C 1
ATOM 667 O O . ARG A 1 88 ? -5.283 -16.485 8.653 1.00 87.31 88 ARG A O 1
ATOM 674 N N . GLN A 1 89 ? -6.306 -16.040 10.599 1.00 89.12 89 GLN A N 1
ATOM 675 C CA . GLN A 1 89 ? -7.240 -15.059 10.039 1.00 89.12 89 GLN A CA 1
ATOM 676 C C . GLN A 1 89 ? -6.540 -13.781 9.575 1.00 89.12 89 GLN A C 1
ATOM 678 O O . GLN A 1 89 ? -6.972 -13.179 8.601 1.00 89.12 89 GLN A O 1
ATOM 683 N N . ARG A 1 90 ? -5.449 -13.385 10.240 1.00 87.81 90 ARG A N 1
ATOM 684 C CA . ARG A 1 90 ? -4.691 -12.184 9.872 1.00 87.81 90 ARG A CA 1
ATOM 685 C C . ARG A 1 90 ? -3.837 -12.365 8.617 1.00 87.81 90 ARG A C 1
ATOM 687 O O . ARG A 1 90 ? -3.733 -11.432 7.835 1.00 87.81 90 ARG A O 1
ATOM 694 N N . PHE A 1 91 ? -3.209 -13.528 8.444 1.00 90.25 91 PHE A N 1
ATOM 695 C CA . PHE A 1 91 ? -2.212 -13.724 7.385 1.00 90.25 91 PHE A CA 1
ATOM 696 C C . PHE A 1 91 ? -2.607 -14.796 6.373 1.00 90.25 91 PHE A C 1
ATOM 698 O O . PHE A 1 91 ? -2.572 -14.542 5.176 1.00 90.25 91 PHE A O 1
ATOM 705 N N . LEU A 1 92 ? -3.006 -15.984 6.835 1.00 92.81 92 LEU A N 1
ATOM 706 C CA . LEU A 1 92 ? -3.231 -17.126 5.946 1.00 92.81 92 LEU A CA 1
ATOM 707 C C . LEU A 1 92 ? -4.473 -16.934 5.072 1.00 92.81 92 LEU A C 1
ATOM 709 O O . LEU A 1 92 ? -4.403 -17.146 3.867 1.00 92.81 92 LEU A O 1
ATOM 713 N N . ILE A 1 93 ? -5.597 -16.516 5.662 1.00 93.50 93 ILE A N 1
ATOM 714 C CA . ILE A 1 93 ? -6.849 -16.339 4.912 1.00 93.50 93 ILE A CA 1
ATOM 715 C C . ILE A 1 93 ? -6.711 -15.226 3.856 1.00 93.50 93 ILE A C 1
ATOM 717 O O . ILE A 1 93 ? -6.982 -15.511 2.690 1.00 93.50 93 ILE A O 1
ATOM 721 N N . PRO A 1 94 ? -6.233 -14.005 4.185 1.00 91.56 94 PRO A N 1
ATOM 722 C CA . PRO A 1 94 ? -6.057 -12.958 3.182 1.00 91.56 94 PRO A CA 1
ATOM 723 C C . PRO A 1 94 ? -5.041 -13.335 2.103 1.00 91.56 94 PRO A C 1
ATOM 725 O O . PRO A 1 94 ? -5.270 -13.032 0.937 1.00 91.56 94 PRO A O 1
ATOM 728 N N . ALA A 1 95 ? -3.961 -14.044 2.458 1.00 93.06 95 ALA A N 1
ATOM 729 C CA . ALA A 1 95 ? -2.982 -14.512 1.480 1.00 93.06 95 ALA A CA 1
ATOM 730 C C . ALA A 1 95 ? -3.589 -15.519 0.494 1.00 93.06 95 ALA A C 1
ATOM 732 O O . ALA A 1 95 ? -3.404 -15.373 -0.710 1.00 93.06 95 ALA A O 1
ATOM 733 N N . LEU A 1 96 ? -4.351 -16.507 0.977 1.00 96.00 96 LEU A N 1
ATOM 734 C CA . LEU A 1 96 ? -5.012 -17.490 0.111 1.00 96.00 96 LEU A CA 1
ATOM 735 C C . LEU A 1 96 ? -6.054 -16.839 -0.804 1.00 96.00 96 LEU A C 1
ATOM 737 O O . LEU A 1 96 ? -6.093 -17.147 -1.994 1.00 96.00 96 LEU A O 1
ATOM 741 N N . ILE A 1 97 ? -6.862 -15.916 -0.271 1.00 95.62 97 ILE A N 1
ATOM 742 C CA . ILE A 1 97 ? -7.842 -15.163 -1.066 1.00 95.62 97 ILE A CA 1
ATOM 743 C C . ILE A 1 97 ? -7.126 -14.310 -2.119 1.00 95.62 97 ILE A C 1
ATOM 745 O O . ILE A 1 97 ? -7.503 -14.347 -3.286 1.00 95.62 97 ILE A O 1
ATOM 749 N N . GLY A 1 98 ? -6.068 -13.592 -1.733 1.00 92.81 98 GLY A N 1
ATOM 750 C CA . GLY A 1 98 ? -5.275 -12.773 -2.648 1.00 92.81 98 GLY A CA 1
ATOM 751 C C . GLY A 1 98 ? -4.632 -13.594 -3.767 1.00 92.81 98 GLY A C 1
ATOM 752 O O . GLY A 1 98 ? -4.721 -13.206 -4.928 1.00 92.81 98 GLY A O 1
ATOM 753 N N . ILE A 1 99 ? -4.059 -14.760 -3.446 1.00 94.62 99 ILE A N 1
ATOM 754 C CA . ILE A 1 99 ? -3.508 -15.694 -4.442 1.00 94.62 99 ILE A CA 1
ATOM 755 C C . ILE A 1 99 ? -4.609 -16.180 -5.388 1.00 94.62 99 ILE A C 1
ATOM 757 O O . ILE A 1 99 ? -4.420 -16.152 -6.601 1.00 94.62 99 ILE A O 1
ATOM 761 N N . GLY A 1 100 ? -5.763 -16.593 -4.856 1.00 96.75 100 GLY A N 1
ATOM 762 C CA . GLY A 1 100 ? -6.883 -17.070 -5.668 1.00 96.75 100 GLY A CA 1
ATOM 763 C C . GLY A 1 100 ? -7.405 -16.004 -6.633 1.00 96.75 100 GLY A C 1
ATOM 764 O O . GLY A 1 100 ? -7.559 -16.278 -7.822 1.00 96.75 100 GLY A O 1
ATOM 765 N N . ILE A 1 101 ? -7.608 -14.777 -6.145 1.00 94.69 101 ILE A N 1
ATOM 766 C CA . ILE A 1 101 ? -8.026 -13.632 -6.968 1.00 94.69 101 ILE A CA 1
ATOM 767 C C . ILE A 1 101 ? -6.953 -13.292 -8.013 1.00 94.69 101 ILE A C 1
ATOM 769 O O . ILE A 1 101 ? -7.284 -13.054 -9.172 1.00 94.69 101 ILE A O 1
ATOM 773 N N . GLY A 1 102 ? -5.672 -13.312 -7.636 1.00 91.00 102 GLY A N 1
ATOM 774 C CA . GLY A 1 102 ? -4.566 -13.063 -8.561 1.00 91.00 102 GLY A CA 1
ATOM 775 C C . GLY A 1 102 ? -4.506 -14.089 -9.695 1.00 91.00 102 GLY A C 1
ATOM 776 O O . GLY A 1 102 ? -4.446 -13.708 -10.861 1.00 91.00 102 GLY A O 1
ATOM 777 N N . ILE A 1 103 ? -4.596 -15.385 -9.372 1.00 94.44 103 ILE A N 1
ATOM 778 C CA . ILE A 1 103 ? -4.651 -16.465 -10.372 1.00 94.44 103 ILE A CA 1
ATOM 779 C C . ILE A 1 103 ? -5.871 -16.290 -11.277 1.00 94.44 103 ILE A C 1
ATOM 781 O O . ILE A 1 103 ? -5.749 -16.414 -12.493 1.00 94.44 103 ILE A O 1
ATOM 785 N N . PHE A 1 104 ? -7.033 -15.970 -10.704 1.00 94.88 104 PHE A N 1
ATOM 786 C CA . PHE A 1 104 ? -8.243 -15.722 -11.479 1.00 94.88 104 PHE A CA 1
ATOM 787 C C . PHE A 1 104 ? -8.049 -14.592 -12.499 1.00 94.88 104 PHE A C 1
ATOM 789 O O . PHE A 1 104 ? -8.381 -14.785 -13.666 1.00 94.88 104 PHE A O 1
ATOM 796 N N . PHE A 1 105 ? -7.466 -13.455 -12.102 1.00 89.94 105 PHE A N 1
ATOM 797 C CA . PHE A 1 105 ? -7.201 -12.352 -13.031 1.00 89.94 105 PHE A CA 1
ATOM 798 C C . PHE A 1 105 ? -6.204 -12.724 -14.132 1.00 89.94 105 PHE A C 1
ATOM 800 O O . PHE A 1 105 ? -6.437 -12.375 -15.286 1.00 89.94 105 PHE A O 1
ATOM 807 N N . ILE A 1 106 ? -5.145 -13.472 -13.808 1.00 88.94 106 ILE A N 1
ATOM 808 C CA . ILE A 1 106 ? -4.176 -13.956 -14.805 1.00 88.94 106 ILE A CA 1
ATOM 809 C C . ILE A 1 106 ? -4.862 -14.867 -15.832 1.00 88.94 106 ILE A C 1
ATOM 811 O O . ILE A 1 106 ? -4.654 -14.718 -17.033 1.00 88.94 106 ILE A O 1
ATOM 815 N N . LEU A 1 107 ? -5.694 -15.806 -15.373 1.00 91.56 107 LEU A N 1
ATOM 816 C CA . LEU A 1 107 ? -6.420 -16.713 -16.265 1.00 91.56 107 LEU A CA 1
ATOM 817 C C . LEU A 1 107 ? -7.459 -15.971 -17.108 1.00 91.56 107 LEU A C 1
ATOM 819 O O . LEU A 1 107 ? -7.589 -16.252 -18.297 1.00 91.56 107 LEU A O 1
ATOM 823 N N . ALA A 1 108 ? -8.180 -15.022 -16.509 1.00 90.00 108 ALA A N 1
ATOM 824 C CA . ALA A 1 108 ? -9.149 -14.202 -17.220 1.00 90.00 108 ALA A CA 1
ATOM 825 C C . ALA A 1 108 ? -8.477 -13.391 -18.337 1.00 90.00 108 ALA A C 1
ATOM 827 O O . ALA A 1 108 ? -8.973 -13.405 -19.459 1.00 90.00 108 ALA A O 1
ATOM 828 N N . ASP A 1 109 ? -7.332 -12.759 -18.065 1.00 86.94 109 ASP A N 1
ATOM 829 C CA . ASP A 1 109 ? -6.548 -12.031 -19.072 1.00 86.94 109 ASP A CA 1
ATOM 830 C C . ASP A 1 109 ? -6.026 -12.964 -20.182 1.00 86.94 109 ASP A C 1
ATOM 832 O O . ASP A 1 109 ? -6.175 -12.684 -21.373 1.00 86.94 109 ASP A O 1
ATOM 836 N N . ALA A 1 110 ? -5.506 -14.141 -19.819 1.00 86.94 110 ALA A N 1
ATOM 837 C CA . ALA A 1 110 ? -5.023 -15.129 -20.786 1.00 86.94 110 ALA A CA 1
ATOM 838 C C . ALA A 1 110 ? -6.131 -15.665 -21.713 1.00 86.94 110 ALA A C 1
ATOM 840 O O . ALA A 1 110 ? -5.875 -15.947 -22.882 1.00 86.94 110 ALA A O 1
ATOM 841 N N . ILE A 1 111 ? -7.360 -15.803 -21.209 1.00 88.81 111 ILE A N 1
ATOM 842 C CA . ILE A 1 111 ? -8.514 -16.215 -22.016 1.00 88.81 111 ILE A CA 1
ATOM 843 C C . ILE A 1 111 ? -9.012 -15.041 -22.867 1.00 88.81 111 ILE A C 1
ATOM 845 O O . ILE A 1 111 ? -9.205 -15.199 -24.069 1.00 88.81 111 ILE A O 1
ATOM 849 N N . LEU A 1 112 ? -9.199 -13.858 -22.272 1.00 87.44 112 LEU A N 1
ATOM 850 C CA . LEU A 1 112 ? -9.743 -12.679 -22.956 1.00 87.44 112 LEU A CA 1
ATOM 851 C C . LEU A 1 112 ? -8.822 -12.147 -24.055 1.00 87.44 112 LEU A C 1
ATOM 853 O O . LEU A 1 112 ? -9.319 -11.727 -25.100 1.00 87.44 112 LEU A O 1
ATOM 857 N N . SER A 1 113 ? -7.505 -12.251 -23.876 1.00 84.44 113 SER A N 1
ATOM 858 C CA . SER A 1 113 ? -6.516 -11.866 -24.890 1.00 84.44 113 SER A CA 1
ATOM 859 C C . SER A 1 113 ? -6.611 -12.669 -26.188 1.00 84.44 113 SER A C 1
ATOM 861 O O . SER A 1 113 ? -6.184 -12.181 -27.232 1.00 84.44 113 SER A O 1
ATOM 863 N N . GLN A 1 114 ? -7.245 -13.846 -26.178 1.00 84.75 114 GLN A N 1
ATOM 864 C CA . GLN A 1 114 ? -7.567 -14.583 -27.408 1.00 84.75 114 GLN A CA 1
ATOM 865 C C . GLN A 1 114 ? -8.694 -13.921 -28.214 1.00 84.75 114 GLN A C 1
ATOM 867 O O . GLN A 1 114 ? -8.813 -14.152 -29.416 1.00 84.75 114 GLN A O 1
ATOM 872 N N . PHE A 1 115 ? -9.519 -13.097 -27.564 1.00 86.00 115 PHE A N 1
ATOM 873 C CA . PHE A 1 115 ? -10.694 -12.454 -28.152 1.00 86.00 115 PHE A CA 1
ATOM 874 C C . PHE A 1 115 ? -10.473 -10.974 -28.493 1.00 86.00 115 PHE A C 1
ATOM 876 O O . PHE A 1 115 ? -11.348 -10.362 -29.105 1.00 86.00 115 PHE A O 1
ATOM 883 N N . HIS A 1 116 ? -9.327 -10.384 -28.133 1.00 80.56 116 HIS A N 1
ATOM 884 C CA . HIS A 1 116 ? -9.014 -8.988 -28.440 1.00 80.56 116 HIS A CA 1
ATOM 885 C C . HIS A 1 116 ? -7.565 -8.781 -28.891 1.00 80.56 116 HIS A C 1
ATOM 887 O O . HIS A 1 116 ? -6.628 -9.376 -28.373 1.00 80.56 116 HIS A O 1
ATOM 893 N N . THR A 1 117 ? -7.347 -7.836 -29.803 1.00 79.88 117 THR A N 1
ATOM 894 C CA . THR A 1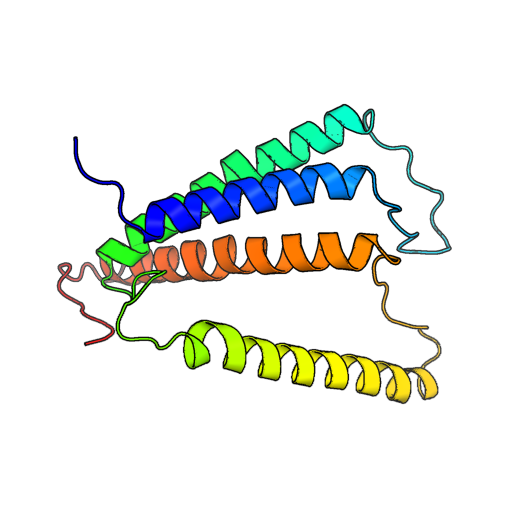 117 ? -6.007 -7.472 -30.302 1.00 79.88 117 THR A CA 1
ATOM 895 C C . THR A 1 117 ? -5.278 -6.453 -29.420 1.00 79.88 117 THR A C 1
ATOM 897 O O . THR A 1 117 ? -4.206 -5.983 -29.787 1.00 79.88 117 THR A O 1
ATOM 900 N N . LEU A 1 118 ? -5.837 -6.111 -28.252 1.00 71.12 118 LEU A N 1
ATOM 901 C CA . LEU A 1 118 ? -5.317 -5.078 -27.345 1.00 71.12 118 LEU A CA 1
ATOM 902 C C . LEU A 1 118 ? -4.008 -5.466 -26.623 1.00 71.12 118 LEU A C 1
ATOM 904 O O . LEU A 1 118 ? -3.448 -4.637 -25.912 1.00 71.12 118 LEU A O 1
ATOM 908 N N . GLY A 1 119 ? -3.495 -6.684 -26.836 1.00 69.00 119 GLY A N 1
ATOM 909 C CA . GLY A 1 119 ? -2.324 -7.207 -26.125 1.00 69.00 119 GLY A CA 1
ATOM 910 C C . GLY A 1 119 ? -2.625 -7.531 -24.658 1.00 69.00 119 GLY A C 1
ATOM 911 O O . GLY A 1 119 ? -3.774 -7.473 -24.230 1.00 69.00 119 GLY A O 1
ATOM 912 N N . ALA A 1 120 ? -1.596 -7.908 -23.896 1.00 70.56 120 ALA A N 1
ATOM 913 C CA . ALA A 1 120 ? -1.711 -8.096 -22.448 1.00 70.56 120 ALA A CA 1
ATOM 914 C C . ALA A 1 120 ? -1.820 -6.741 -21.731 1.00 70.56 120 ALA A C 1
ATOM 916 O O . ALA A 1 120 ? -1.304 -5.732 -22.226 1.00 70.56 120 ALA A O 1
ATOM 917 N N . PHE A 1 121 ? -2.442 -6.712 -20.547 1.00 71.06 121 PHE A N 1
ATOM 918 C CA . PHE A 1 121 ? -2.479 -5.490 -19.743 1.00 71.06 121 PHE A CA 1
ATOM 919 C C . PHE A 1 121 ? -1.064 -4.966 -19.453 1.00 71.06 121 PHE A C 1
ATOM 921 O O . PHE A 1 121 ? -0.172 -5.755 -19.121 1.00 71.06 121 PHE A O 1
ATOM 928 N N . PRO A 1 122 ? -0.843 -3.638 -19.519 1.00 73.31 122 PRO A N 1
ATOM 929 C CA . PRO A 1 122 ? 0.449 -3.057 -19.201 1.00 73.31 122 PRO A CA 1
ATOM 930 C C . PRO A 1 122 ? 0.764 -3.311 -17.724 1.00 73.31 122 PRO A C 1
ATOM 932 O O . PRO A 1 122 ? 0.189 -2.689 -16.830 1.00 73.31 122 PRO A O 1
ATOM 935 N N . HIS A 1 123 ? 1.685 -4.236 -17.471 1.00 76.06 123 HIS A N 1
ATOM 936 C CA . HIS A 1 123 ? 2.186 -4.542 -16.141 1.00 76.06 123 HIS A CA 1
ATOM 937 C C . HIS A 1 123 ? 3.684 -4.218 -16.065 1.00 76.06 123 HIS A C 1
ATOM 939 O O . HIS A 1 123 ? 4.409 -4.410 -17.047 1.00 76.06 123 HIS A O 1
ATOM 945 N N . PRO A 1 124 ? 4.193 -3.750 -14.911 1.00 82.12 124 PRO A N 1
ATOM 946 C CA . PRO A 1 124 ? 5.626 -3.562 -14.745 1.00 82.12 124 PRO A CA 1
ATOM 947 C C . PRO A 1 124 ? 6.377 -4.875 -15.033 1.00 82.12 124 PRO A C 1
ATOM 949 O O . PRO A 1 124 ? 5.867 -5.958 -14.715 1.00 82.12 124 PRO A O 1
ATOM 952 N N . PRO A 1 125 ? 7.578 -4.819 -15.629 1.00 85.62 125 PRO A N 1
ATOM 953 C CA . PRO A 1 125 ? 8.362 -6.017 -15.878 1.00 85.62 125 PRO A CA 1
ATOM 954 C C . PRO A 1 125 ? 8.826 -6.621 -14.551 1.00 85.62 125 PRO A C 1
ATOM 956 O O . PRO A 1 125 ? 8.933 -5.941 -13.529 1.00 85.62 125 PRO A O 1
ATOM 959 N N . PHE A 1 126 ? 9.134 -7.913 -14.556 1.00 84.69 126 PHE A N 1
ATOM 960 C CA . PHE A 1 126 ? 9.827 -8.522 -13.428 1.00 84.69 126 PHE A CA 1
ATOM 961 C C . PHE A 1 126 ? 11.276 -7.994 -13.369 1.00 84.69 126 PHE A C 1
ATOM 963 O O . PHE A 1 126 ? 11.922 -7.933 -14.417 1.00 84.69 126 PHE A O 1
ATOM 970 N N . PRO A 1 127 ? 11.822 -7.624 -12.192 1.00 87.75 127 PRO A N 1
ATOM 971 C CA . PRO A 1 127 ? 11.261 -7.761 -10.839 1.00 87.75 127 PRO A CA 1
ATOM 972 C C . PRO A 1 127 ? 10.479 -6.535 -10.318 1.00 87.75 127 PRO A C 1
ATOM 974 O O . PRO A 1 127 ? 9.964 -6.572 -9.201 1.00 87.75 127 PRO A O 1
ATOM 977 N N . THR A 1 128 ? 10.374 -5.457 -11.099 1.00 89.38 128 THR A N 1
ATOM 978 C CA . THR A 1 128 ? 9.676 -4.198 -10.758 1.00 89.38 128 THR A CA 1
ATOM 979 C C . THR A 1 128 ? 8.226 -4.407 -10.341 1.00 89.38 128 THR A C 1
ATOM 981 O O . THR A 1 128 ? 7.730 -3.699 -9.462 1.00 89.38 128 THR A O 1
ATOM 984 N N . SER A 1 129 ? 7.552 -5.399 -10.925 1.00 88.81 129 SER A N 1
ATOM 985 C CA . SER A 1 129 ? 6.186 -5.778 -10.557 1.00 88.81 129 SER A CA 1
ATOM 986 C C . SER A 1 129 ? 6.048 -6.097 -9.071 1.00 88.81 129 SER A C 1
ATOM 988 O O . SER A 1 129 ? 5.117 -5.608 -8.444 1.00 88.81 129 SER A O 1
ATOM 990 N N . LEU A 1 130 ? 7.002 -6.815 -8.469 1.00 90.44 130 LEU A N 1
ATOM 991 C CA . LEU A 1 130 ? 6.949 -7.154 -7.043 1.00 90.44 130 LEU A CA 1
ATOM 992 C C . LEU A 1 130 ? 7.028 -5.907 -6.158 1.00 90.44 130 LEU A C 1
ATOM 994 O O . LEU A 1 130 ? 6.222 -5.742 -5.243 1.00 90.44 130 LEU A O 1
ATOM 998 N N . ALA A 1 131 ? 7.984 -5.020 -6.444 1.00 91.56 131 ALA A N 1
ATOM 999 C CA . ALA A 1 131 ? 8.149 -3.781 -5.691 1.00 91.56 131 ALA A CA 1
ATOM 1000 C C . ALA A 1 131 ? 6.931 -2.863 -5.867 1.00 91.56 131 ALA A C 1
ATOM 1002 O O . ALA A 1 131 ? 6.402 -2.349 -4.885 1.00 91.56 131 ALA A O 1
ATOM 1003 N N . THR A 1 132 ? 6.445 -2.711 -7.101 1.00 90.06 132 THR A N 1
ATOM 1004 C CA . THR A 1 132 ? 5.289 -1.862 -7.418 1.00 90.06 132 THR A CA 1
ATOM 1005 C C . THR A 1 132 ? 4.011 -2.392 -6.772 1.00 90.06 132 THR A C 1
ATOM 1007 O O . THR A 1 132 ? 3.290 -1.611 -6.158 1.00 90.06 132 THR A O 1
ATOM 1010 N N . SER A 1 133 ? 3.757 -3.703 -6.815 1.00 90.69 133 SER A N 1
ATOM 1011 C CA . SER A 1 133 ? 2.606 -4.313 -6.138 1.00 90.69 133 SER A CA 1
ATOM 1012 C C . SER A 1 133 ? 2.681 -4.168 -4.618 1.00 90.69 133 SER A C 1
ATOM 1014 O O . SER A 1 133 ? 1.666 -3.884 -3.990 1.00 90.69 133 SER A O 1
ATOM 1016 N N . ALA A 1 134 ? 3.864 -4.318 -4.012 1.00 93.31 134 ALA A N 1
ATOM 1017 C CA . ALA A 1 134 ? 4.029 -4.125 -2.572 1.00 93.31 134 ALA A CA 1
ATOM 1018 C C . ALA A 1 134 ? 3.825 -2.657 -2.156 1.00 93.31 134 ALA A C 1
ATOM 1020 O O . ALA A 1 134 ? 3.129 -2.387 -1.177 1.00 93.31 134 ALA A O 1
ATOM 1021 N N . VAL A 1 135 ? 4.391 -1.711 -2.914 1.00 93.69 135 VAL A N 1
ATOM 1022 C CA . VAL A 1 135 ? 4.200 -0.268 -2.692 1.00 93.69 135 VAL A CA 1
ATOM 1023 C C . VAL A 1 135 ? 2.729 0.110 -2.847 1.00 93.69 135 VAL A C 1
ATOM 1025 O O . VAL A 1 135 ? 2.189 0.773 -1.964 1.00 93.69 135 VAL A O 1
ATOM 1028 N N . ALA A 1 136 ? 2.074 -0.342 -3.920 1.00 91.94 136 ALA A N 1
ATOM 1029 C CA . ALA A 1 136 ? 0.657 -0.091 -4.161 1.00 91.94 136 ALA A CA 1
ATOM 1030 C C . ALA A 1 136 ? -0.211 -0.700 -3.055 1.00 91.94 136 ALA A C 1
ATOM 1032 O O . ALA A 1 136 ? -0.977 0.021 -2.431 1.00 91.94 136 ALA A O 1
ATOM 1033 N N . GLY A 1 137 ? -0.024 -1.980 -2.723 1.00 93.00 137 GLY A N 1
ATOM 1034 C CA . GLY A 1 137 ? -0.828 -2.652 -1.702 1.00 93.00 137 GLY A CA 1
ATOM 1035 C C . GLY A 1 137 ? -0.703 -2.013 -0.317 1.00 93.00 137 GLY A C 1
ATOM 1036 O O . GLY A 1 137 ? -1.710 -1.785 0.346 1.00 93.00 137 GLY A O 1
ATOM 1037 N N . ILE A 1 138 ? 0.513 -1.669 0.125 1.00 93.81 138 ILE A N 1
ATOM 1038 C CA . ILE A 1 138 ? 0.702 -0.979 1.413 1.00 93.81 138 ILE A CA 1
ATOM 1039 C C . ILE A 1 138 ? 0.154 0.456 1.342 1.00 93.81 138 ILE A C 1
ATOM 1041 O O . ILE A 1 138 ? -0.519 0.909 2.270 1.00 93.81 138 ILE A O 1
ATOM 1045 N N . GLY A 1 139 ? 0.439 1.177 0.255 1.00 93.31 139 GLY A N 1
ATOM 1046 C CA . GLY A 1 139 ? 0.028 2.566 0.064 1.00 93.31 139 GLY A CA 1
ATOM 1047 C C . GLY A 1 139 ? -1.490 2.742 0.002 1.00 93.31 139 GLY A C 1
ATOM 1048 O O . GLY A 1 139 ? -2.031 3.616 0.679 1.00 93.31 139 GLY A O 1
ATOM 1049 N N . GLU A 1 140 ? -2.183 1.890 -0.752 1.00 93.44 140 GLU A N 1
ATOM 1050 C CA . GLU A 1 140 ? -3.645 1.877 -0.856 1.00 93.44 140 GLU A CA 1
ATOM 1051 C C . GLU A 1 140 ? -4.295 1.615 0.502 1.00 93.44 140 GLU A C 1
ATOM 1053 O O . GLU A 1 140 ? -5.228 2.321 0.885 1.00 93.44 140 GLU A O 1
ATOM 1058 N N . GLU A 1 141 ? -3.769 0.668 1.280 1.00 93.25 141 GLU A N 1
ATOM 1059 C CA . GLU A 1 141 ? -4.331 0.347 2.591 1.00 93.25 141 GLU A CA 1
ATOM 1060 C C . GLU A 1 141 ? -4.181 1.516 3.581 1.00 93.25 141 GLU A C 1
ATOM 1062 O O . GLU A 1 141 ? -5.107 1.835 4.335 1.00 93.25 141 GLU A O 1
ATOM 1067 N N . LEU A 1 142 ? -3.042 2.216 3.542 1.00 92.94 142 LEU A N 1
ATOM 1068 C CA . LEU A 1 142 ? -2.792 3.411 4.356 1.00 92.94 142 LEU A CA 1
ATOM 1069 C C . LEU A 1 142 ? -3.707 4.576 3.973 1.00 92.94 142 LEU A C 1
ATOM 1071 O O . LEU A 1 142 ? -4.296 5.222 4.842 1.00 92.94 142 LEU A O 1
ATOM 1075 N N . ILE A 1 143 ? -3.820 4.861 2.679 1.00 92.94 143 ILE A N 1
ATOM 1076 C CA . ILE A 1 143 ? -4.567 6.021 2.200 1.00 92.94 143 ILE A CA 1
ATOM 1077 C C . ILE A 1 143 ? -6.067 5.752 2.249 1.00 92.94 143 ILE A C 1
ATOM 1079 O O . ILE A 1 143 ? -6.804 6.527 2.856 1.00 92.94 143 ILE A O 1
ATOM 1083 N N . PHE A 1 144 ? -6.541 4.661 1.654 1.00 92.19 144 PHE A N 1
ATOM 1084 C CA . PHE A 1 144 ? -7.972 4.407 1.548 1.00 92.19 144 PHE A CA 1
ATOM 1085 C C . PHE A 1 144 ? -8.562 3.899 2.853 1.00 92.19 144 PHE A C 1
ATOM 1087 O O . PHE A 1 144 ? -9.558 4.450 3.323 1.00 92.19 144 PHE A O 1
ATOM 1094 N N . ARG A 1 145 ? -7.957 2.885 3.476 1.00 90.44 145 ARG A N 1
ATOM 1095 C CA . ARG A 1 145 ? -8.583 2.257 4.647 1.00 90.44 145 ARG A CA 1
ATOM 1096 C C . ARG A 1 145 ? -8.283 2.980 5.937 1.00 90.44 145 ARG A C 1
ATOM 1098 O O . ARG A 1 145 ? -9.194 3.204 6.729 1.00 90.44 145 ARG A O 1
ATOM 1105 N N . LEU A 1 146 ? -7.022 3.332 6.157 1.00 90.50 146 LEU A N 1
ATOM 1106 C CA . LEU A 1 146 ? -6.634 3.950 7.416 1.00 90.50 146 LEU A CA 1
ATOM 1107 C C . LEU A 1 146 ? -6.974 5.442 7.438 1.00 90.50 146 LEU A C 1
ATOM 1109 O O . LEU A 1 146 ? -7.543 5.914 8.417 1.00 90.50 146 LEU A O 1
ATOM 1113 N N . PHE A 1 147 ? -6.662 6.186 6.373 1.00 93.31 147 PHE A N 1
ATOM 1114 C CA . PHE A 1 147 ? -6.960 7.615 6.315 1.00 93.31 147 PHE A CA 1
ATOM 1115 C C . PHE A 1 147 ? -8.384 7.912 5.838 1.00 93.31 147 PHE A C 1
ATOM 1117 O O . PHE A 1 147 ? -9.173 8.420 6.631 1.00 93.31 147 PHE A O 1
ATOM 1124 N N . PHE A 1 148 ? -8.748 7.603 4.589 1.00 93.31 148 PHE A N 1
ATOM 1125 C CA . PHE A 1 148 ? -10.019 8.057 4.014 1.00 93.31 148 PHE A CA 1
ATOM 1126 C C . PHE A 1 148 ? -11.243 7.515 4.753 1.00 93.31 148 PHE A C 1
ATOM 1128 O O . PHE A 1 148 ? -12.107 8.314 5.108 1.00 93.31 148 PHE A O 1
ATOM 1135 N N . ILE A 1 149 ? -11.336 6.208 5.031 1.00 91.50 149 ILE A N 1
ATOM 1136 C CA . ILE A 1 149 ? -12.501 5.662 5.757 1.00 91.50 149 ILE A CA 1
ATOM 1137 C C . ILE A 1 149 ? -12.638 6.334 7.129 1.00 91.50 149 ILE A C 1
ATOM 1139 O O . ILE A 1 149 ? -13.706 6.850 7.459 1.00 91.50 149 ILE A O 1
ATOM 1143 N N . SER A 1 150 ? -11.565 6.388 7.923 1.00 90.62 150 SER A N 1
ATOM 1144 C CA . SER A 1 150 ? -11.613 7.021 9.245 1.00 90.62 150 SER A CA 1
ATOM 1145 C C . SER A 1 150 ? -11.893 8.522 9.167 1.00 90.62 150 SER A C 1
ATOM 1147 O O . SER A 1 150 ? -12.660 9.042 9.975 1.00 90.62 150 SER A O 1
ATOM 1149 N N . PHE A 1 151 ? -11.331 9.221 8.184 1.00 92.38 151 PHE A N 1
ATOM 1150 C CA . PHE A 1 151 ? -11.571 10.642 7.963 1.00 92.38 151 PHE A CA 1
ATOM 1151 C C . PHE A 1 151 ? -13.029 10.927 7.603 1.00 92.38 151 PHE A C 1
ATOM 1153 O O . PHE A 1 151 ? -13.649 11.782 8.233 1.00 92.38 151 PHE A O 1
ATOM 1160 N N . TRP A 1 152 ? -13.604 10.197 6.647 1.00 91.69 152 TRP A N 1
ATOM 1161 C CA . TRP A 1 152 ? -14.988 10.403 6.217 1.00 91.69 152 TRP A CA 1
ATOM 1162 C C . TRP A 1 152 ? -15.986 10.055 7.313 1.00 91.69 152 TRP A C 1
ATOM 1164 O O . TRP A 1 152 ? -16.920 10.820 7.559 1.00 91.69 152 TRP A O 1
ATOM 1174 N N . VAL A 1 153 ? -15.769 8.947 8.024 1.00 89.56 153 VAL A N 1
ATOM 1175 C CA . VAL A 1 153 ? -16.632 8.573 9.150 1.00 89.56 153 VAL A CA 1
ATOM 1176 C C . VAL A 1 153 ? -16.543 9.618 10.260 1.00 89.56 153 VAL A C 1
ATOM 1178 O O . VAL A 1 153 ? -17.576 10.004 10.813 1.00 89.56 153 VAL A O 1
ATOM 1181 N N . TRP A 1 154 ? -15.346 10.132 10.552 1.00 89.38 154 TRP A N 1
ATOM 1182 C CA . TRP A 1 154 ? -15.173 11.232 11.496 1.00 89.38 154 TRP A CA 1
ATOM 1183 C C . TRP A 1 154 ? -15.890 12.507 11.033 1.00 89.38 154 TRP A C 1
ATOM 1185 O O . TRP A 1 154 ? -16.652 13.084 11.812 1.00 89.38 154 TRP A O 1
ATOM 1195 N N . LEU A 1 155 ? -15.699 12.920 9.779 1.00 88.56 155 LEU A N 1
ATOM 1196 C CA . LEU A 1 155 ? -16.286 14.134 9.214 1.00 88.56 155 LEU A CA 1
ATOM 1197 C C . LEU A 1 155 ? -17.816 14.080 9.280 1.00 88.56 155 LEU A C 1
ATOM 1199 O O . LEU A 1 155 ? -18.454 14.988 9.811 1.00 88.56 155 LEU A O 1
ATOM 1203 N N . ILE A 1 156 ? -18.413 12.988 8.806 1.00 88.69 156 ILE A N 1
ATOM 1204 C CA . ILE A 1 156 ? -19.869 12.833 8.795 1.00 88.69 156 ILE A CA 1
ATOM 1205 C C . ILE A 1 156 ? -20.412 12.765 10.228 1.00 88.69 156 ILE A C 1
ATOM 1207 O O . ILE A 1 156 ? -21.367 13.467 10.561 1.00 88.69 156 ILE A O 1
ATOM 1211 N N . SER A 1 157 ? -19.798 11.964 11.100 1.00 83.31 157 SER A N 1
ATOM 1212 C CA . SER A 1 157 ? -20.337 11.721 12.445 1.00 83.31 157 SER A CA 1
ATOM 1213 C C . SER A 1 157 ? -20.206 12.931 13.371 1.00 83.31 157 SER A C 1
ATOM 1215 O O . SER A 1 157 ? -21.157 13.271 14.078 1.00 83.31 157 SER A O 1
ATOM 1217 N N . TYR A 1 158 ? -19.039 13.582 13.374 1.00 82.25 158 TYR A N 1
ATOM 1218 C CA . TYR A 1 158 ? -18.739 14.664 14.313 1.00 82.25 158 TYR A CA 1
ATOM 1219 C C . TYR A 1 158 ? -19.032 16.049 13.745 1.00 82.25 158 TYR A C 1
ATOM 1221 O O . TYR A 1 158 ? -19.532 16.897 14.480 1.00 82.25 158 TYR A O 1
ATOM 1229 N N . VAL A 1 159 ? -18.718 16.303 12.470 1.00 83.31 159 VAL A N 1
ATOM 1230 C CA . VAL A 1 159 ? -18.860 17.650 11.891 1.00 83.31 159 VAL A CA 1
ATOM 1231 C C . VAL A 1 159 ? -20.273 17.865 11.362 1.00 83.31 159 VAL A C 1
ATOM 1233 O O . VAL A 1 159 ? -20.901 18.864 11.706 1.00 83.31 159 VAL A O 1
ATOM 1236 N N . ILE A 1 160 ? -20.791 16.924 10.568 1.00 85.00 160 ILE A N 1
ATOM 1237 C CA . ILE A 1 160 ? -22.109 17.074 9.931 1.00 85.00 160 ILE A CA 1
ATOM 1238 C C . ILE A 1 160 ? -23.230 16.749 10.919 1.00 85.00 160 ILE A C 1
ATOM 1240 O O . ILE A 1 160 ? -24.116 17.567 11.150 1.00 85.00 160 ILE A O 1
ATOM 1244 N N . LEU A 1 161 ? -23.190 15.560 11.523 1.00 82.75 161 LEU A N 1
ATOM 1245 C CA . LEU A 1 161 ? -24.282 15.076 12.370 1.00 82.75 161 LEU A CA 1
ATOM 1246 C C . LEU A 1 161 ? -24.216 15.586 13.816 1.00 82.75 161 LEU A C 1
ATOM 1248 O O . LEU A 1 161 ? -25.160 15.342 14.566 1.00 82.75 161 LEU A O 1
ATOM 1252 N N . LYS A 1 162 ? -23.122 16.263 14.211 1.00 74.31 162 LYS A N 1
ATOM 1253 C CA . LYS A 1 162 ? -22.861 16.772 15.576 1.00 74.31 162 LYS A CA 1
ATOM 1254 C C . LYS A 1 162 ? -23.233 15.773 16.680 1.00 74.31 162 LYS A C 1
ATOM 1256 O O . LYS A 1 162 ? -23.708 16.160 17.745 1.00 74.31 162 LYS A O 1
ATOM 1261 N N . ARG A 1 163 ? -23.062 14.472 16.430 1.00 63.62 163 ARG A N 1
ATOM 1262 C CA . ARG A 1 163 ? -23.356 13.456 17.440 1.00 63.62 163 ARG A CA 1
ATOM 1263 C C . ARG A 1 163 ? -22.214 13.439 18.449 1.00 63.62 163 ARG A C 1
ATOM 1265 O O . ARG A 1 163 ? -21.053 13.278 18.071 1.00 63.62 163 ARG A O 1
ATOM 1272 N N . ASP A 1 164 ? -22.553 13.589 19.729 1.00 58.34 164 ASP A N 1
ATOM 1273 C CA . ASP A 1 164 ? -21.604 13.422 20.828 1.00 58.34 164 ASP A CA 1
ATOM 1274 C C . ASP A 1 164 ? -20.934 12.053 20.707 1.00 58.34 164 ASP A C 1
ATOM 1276 O O . ASP A 1 164 ? -21.602 11.061 20.421 1.00 58.34 164 ASP A O 1
ATOM 1280 N N . GLY A 1 165 ? -19.609 12.019 20.888 1.00 54.75 165 GLY A N 1
ATOM 1281 C CA . GLY A 1 165 ? -18.675 10.953 20.492 1.00 54.75 165 GLY A CA 1
ATOM 1282 C C . GLY A 1 165 ? -18.833 9.563 21.125 1.00 54.75 165 GLY A C 1
ATOM 1283 O O . GLY A 1 165 ? -17.832 8.921 21.419 1.00 54.75 165 GLY A O 1
ATOM 1284 N N . LYS A 1 166 ? -20.064 9.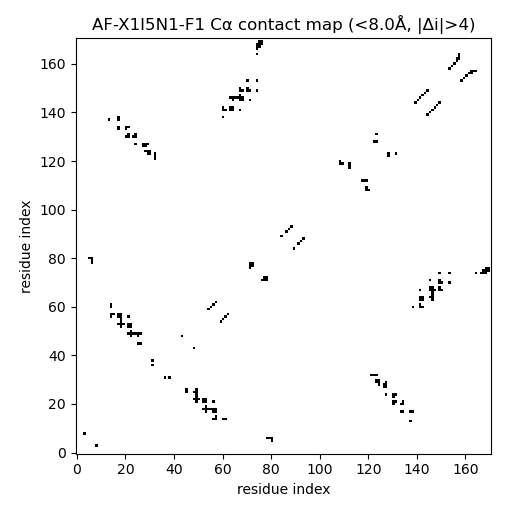100 21.342 1.00 53.09 166 LYS A N 1
ATOM 1285 C CA . LYS A 1 166 ? -20.469 7.797 21.873 1.00 53.09 166 LYS A CA 1
ATOM 1286 C C . LYS A 1 166 ? -20.982 6.838 20.794 1.00 53.09 166 LYS A C 1
ATOM 1288 O O . LYS A 1 166 ? -21.618 5.843 21.134 1.00 53.09 166 LYS A O 1
ATOM 1293 N N . ILE A 1 167 ? -20.739 7.090 19.506 1.00 52.91 167 ILE A N 1
ATOM 1294 C CA . ILE A 1 167 ? -21.084 6.092 18.487 1.00 52.91 167 ILE A CA 1
ATOM 1295 C C . ILE A 1 167 ? -20.008 5.004 18.484 1.00 52.91 167 ILE A C 1
ATOM 1297 O O . ILE A 1 167 ? -18.981 5.123 17.823 1.00 52.91 167 ILE A O 1
ATOM 1301 N N . ARG A 1 168 ? -20.254 3.930 19.238 1.00 53.03 168 ARG A N 1
ATOM 1302 C CA . ARG A 1 168 ? -19.598 2.637 19.023 1.00 53.03 168 ARG A CA 1
ATOM 1303 C C . ARG A 1 168 ? -20.244 2.006 17.791 1.00 53.03 168 ARG A C 1
ATOM 1305 O O . ARG A 1 168 ? -21.284 1.372 17.911 1.00 53.03 168 ARG A O 1
ATOM 1312 N N . PHE A 1 169 ? -19.676 2.236 16.609 1.00 54.06 169 PHE A N 1
ATOM 1313 C CA . PHE A 1 169 ? -20.186 1.635 15.367 1.00 54.06 169 PHE A CA 1
ATOM 1314 C C . PHE A 1 169 ? -20.023 0.107 15.340 1.00 54.06 169 PHE A C 1
ATOM 1316 O O . PHE A 1 169 ? -20.805 -0.574 14.688 1.00 54.06 169 PHE A O 1
ATOM 1323 N N . PHE A 1 170 ? -19.044 -0.429 16.073 1.00 52.62 170 PHE A N 1
ATOM 1324 C CA . PHE A 1 170 ? -18.771 -1.861 16.163 1.00 52.62 170 PHE A CA 1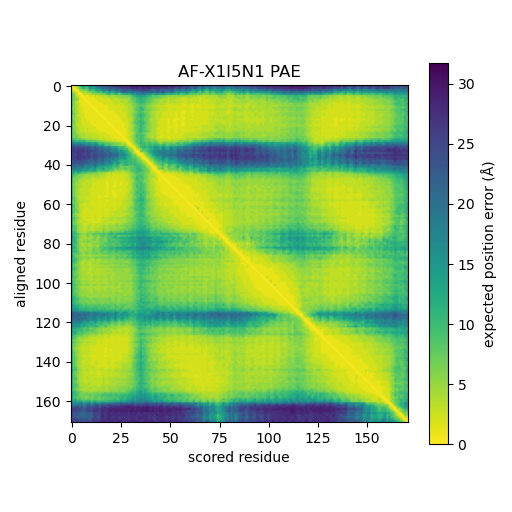
ATOM 1325 C C . PHE A 1 170 ? -18.516 -2.222 17.631 1.00 52.62 170 PHE A C 1
ATOM 1327 O O . PHE A 1 170 ? -17.454 -1.923 18.178 1.00 52.62 170 PHE A O 1
ATOM 1334 N N . GLY A 1 171 ? -19.540 -2.770 18.287 1.00 36.38 171 GLY A N 1
ATOM 1335 C CA . GLY A 1 171 ? -19.481 -3.356 19.628 1.00 36.38 171 GLY A CA 1
ATOM 1336 C C . GLY A 1 171 ? -19.581 -4.866 19.543 1.00 36.38 171 GLY A C 1
ATOM 1337 O O . GLY A 1 171 ? -20.406 -5.325 18.725 1.00 36.38 171 GLY A O 1
#

Solvent-accessible surface area (backbone atoms only — not comparable to full-atom values): 9623 Å² total; per-residue (Å²): 130,84,80,78,53,68,46,56,56,50,49,53,50,52,31,51,51,40,14,51,38,41,25,53,47,59,77,38,68,77,53,76,84,45,96,83,60,74,86,73,77,67,95,55,61,62,72,59,54,16,51,50,43,18,47,46,35,43,52,52,50,36,45,46,24,48,52,8,47,54,40,27,58,70,51,52,50,84,58,91,67,48,84,88,59,49,71,54,68,70,47,52,51,55,49,52,50,49,50,52,53,50,52,48,52,54,51,50,49,64,56,50,44,77,77,42,92,80,59,75,81,85,65,58,38,87,71,32,34,61,42,49,51,52,36,46,56,54,49,49,45,30,48,51,58,32,17,46,49,25,46,51,53,46,45,48,43,49,68,70,64,60,47,74,92,74,67,67,84,68,128

Radius of gyration: 20.06 Å; Cα contacts (8 Å, |Δi|>4): 141; chains: 1; bounding box: 43×35×60 Å

Organism: NCBI:txid412755

Foldseek 3Di:
DPPDDPLVVVLLVLLQLLLQLQLVLLVDDFDDLDPPDDPPDDPDDSNVNSNVRSCCSCCVLSVLLVVLQVLCVLLQHAGPDHPVDDPCNVPVVVVVVVVVVVVVVVVVQVVCVVVDPPDGRRAGDPPSNVSVCSSCVSSCCSPVVRRVVSVVCCCCCCVVVVDDSPPPVDD